Protein AF-A0A1I5XCN1-F1 (afdb_monomer_lite)

Radius of gyration: 20.5 Å; chains: 1; bounding box: 40×48×59 Å

Sequence (179 aa):
MLNAADFGVAQSRQRLFVAGVLKSEKTTPELPAPGFGGTRNRRAAGDPEKSQVTAGQALEGLTAGPEPADEVAGRYGRLLPGIPPGGNYLHYTAERGHPAPLFRWRSRYWSFLLKLDPDRPSPTIQAQPGPYTGPFHWENRHLRIPELKDCSASPTNSSSPEAAIPSSPRSATPFPPRT

Secondary structure (DSSP, 8-state):
-EEGGGGT-SB--EE-------TT---PPPPPPP-SBEEETTEEES-TTSBPPPHHHHHTT--PPP-TT-B--STTGGGGGGSPTT--GGGGSGGGT-SS--S-TT-S-TTBTPBPPTTSPBP---SS--TTBSPBPTTSBPPPHHHHHHHHS-TTTTT-S-----------PPPPP--

Foldseek 3Di:
DDFVQLAQFLEGDDDDDDDDDDPVDPDDDDDDARQAWDADPNDTGHDVVHHGQHLLNLCPPDDDDDDPQFQLDDDCLVVLLVAAAQGALCCQEVVVVHPHRPDYPPPDDRQFSGEHHRRGRHYDDDPDADSRGDHHYNVSTRQDPLSVDSSGDHPVPSPDPPPDPPPDDDDDDDDDDDD

Organism: NCBI:txid112413

InterPro domains:
  IPR001525 C-5 cytosine methyltransferase [PF00145] (1-28)
  IPR029063 S-adenosyl-L-methionine-dependent methyltransferase superfamily [G3DSA:3.40.50.150] (1-32)
  IPR029063 S-adenosyl-L-methionine-dependent methyltransferase superfamily [SSF53335] (1-141)

Structure (mmCIF, N/CA/C/O backbone):
data_AF-A0A1I5XCN1-F1
#
_entry.id   AF-A0A1I5XCN1-F1
#
loop_
_atom_site.group_PDB
_atom_site.id
_atom_site.type_symbol
_atom_site.label_atom_id
_atom_site.label_alt_id
_atom_site.label_comp_id
_atom_site.label_asym_id
_atom_site.label_entity_id
_atom_site.label_seq_id
_atom_site.pdbx_PDB_ins_code
_atom_site.Cartn_x
_atom_site.Cartn_y
_atom_site.Cartn_z
_atom_site.occupancy
_atom_site.B_iso_or_equiv
_atom_site.auth_seq_id
_atom_site.auth_comp_id
_atom_site.auth_asym_id
_atom_site.auth_atom_id
_atom_site.pdbx_PDB_model_num
ATOM 1 N N . MET A 1 1 ? -7.269 -3.837 19.325 1.00 81.88 1 MET A N 1
ATOM 2 C CA . MET A 1 1 ? -6.466 -3.551 18.113 1.00 81.88 1 MET A CA 1
ATOM 3 C C . MET A 1 1 ? -7.429 -3.497 16.946 1.00 81.88 1 MET A C 1
ATOM 5 O O . MET A 1 1 ? -8.154 -4.463 16.763 1.00 81.88 1 MET A O 1
ATOM 9 N N . LEU A 1 2 ? -7.486 -2.3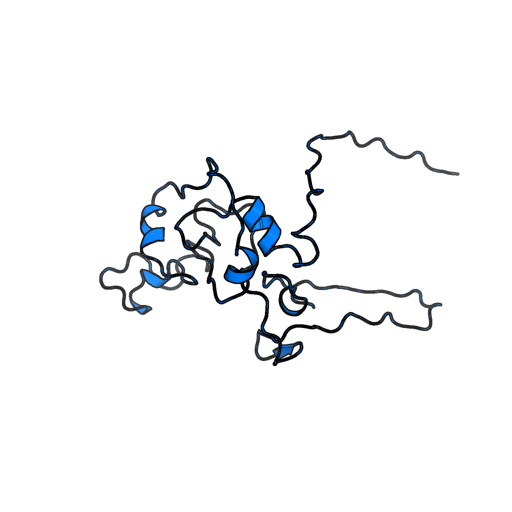73 16.238 1.00 87.69 2 LEU A N 1
ATOM 10 C CA . LEU A 1 2 ? -8.454 -2.102 15.171 1.00 87.69 2 LEU A CA 1
ATOM 11 C C . LEU A 1 2 ? -7.717 -1.892 13.850 1.00 87.69 2 LEU A C 1
ATOM 13 O O . LEU A 1 2 ? -6.605 -1.360 13.862 1.00 87.69 2 LEU A O 1
ATOM 17 N N . ASN A 1 3 ? -8.319 -2.310 12.738 1.00 89.62 3 ASN A N 1
ATOM 18 C CA . ASN A 1 3 ? -7.807 -2.095 11.387 1.00 89.62 3 ASN A CA 1
ATOM 19 C C . ASN A 1 3 ? -8.684 -1.074 10.661 1.00 89.62 3 ASN A C 1
ATOM 21 O O . ASN A 1 3 ? -9.888 -1.271 10.581 1.00 89.62 3 ASN A O 1
ATOM 25 N N . ALA A 1 4 ? -8.088 -0.018 10.109 1.00 91.44 4 ALA A N 1
ATOM 26 C CA . ALA A 1 4 ? -8.837 1.065 9.469 1.00 91.44 4 ALA A CA 1
ATOM 27 C C . ALA A 1 4 ? -9.711 0.591 8.286 1.00 91.44 4 ALA A C 1
ATOM 29 O O . ALA A 1 4 ? -10.825 1.083 8.122 1.00 91.44 4 ALA A O 1
ATOM 30 N N . ALA A 1 5 ? -9.259 -0.416 7.530 1.00 91.19 5 ALA A N 1
ATOM 31 C CA . ALA A 1 5 ? -10.029 -0.973 6.416 1.00 91.19 5 ALA A CA 1
ATOM 32 C C . ALA A 1 5 ? -11.352 -1.635 6.835 1.00 91.19 5 ALA A C 1
ATOM 34 O O . ALA A 1 5 ? -12.296 -1.649 6.052 1.00 91.19 5 ALA A O 1
ATOM 35 N N . ASP A 1 6 ? -11.468 -2.100 8.082 1.00 89.94 6 ASP A N 1
ATOM 36 C CA . ASP A 1 6 ? -12.711 -2.684 8.608 1.00 89.94 6 ASP A CA 1
ATOM 37 C C . ASP A 1 6 ? -13.763 -1.591 8.928 1.00 89.94 6 ASP A C 1
ATOM 39 O O . ASP A 1 6 ? -14.930 -1.885 9.191 1.00 89.94 6 ASP A O 1
ATOM 43 N N . PHE A 1 7 ? -13.355 -0.316 8.893 1.00 89.94 7 PHE A N 1
ATOM 44 C CA . PHE A 1 7 ? -14.177 0.876 9.136 1.00 89.94 7 PHE A CA 1
ATOM 45 C C . PHE A 1 7 ? -14.321 1.758 7.881 1.00 89.94 7 PHE A C 1
ATOM 47 O O . PHE A 1 7 ? -14.671 2.931 7.986 1.00 89.94 7 PHE A O 1
ATOM 54 N N . GLY A 1 8 ? -14.047 1.208 6.693 1.00 89.25 8 GLY A N 1
ATOM 55 C CA . GLY A 1 8 ? -14.304 1.881 5.415 1.00 89.25 8 GLY A CA 1
ATOM 56 C C . GLY A 1 8 ? -13.195 2.809 4.936 1.00 89.25 8 GLY A C 1
ATOM 57 O O . GLY A 1 8 ? -13.398 3.554 3.988 1.00 89.25 8 GLY A O 1
ATOM 58 N N . VAL A 1 9 ? -12.021 2.786 5.567 1.00 92.00 9 VAL A N 1
ATOM 59 C CA . VAL A 1 9 ? -10.843 3.510 5.070 1.00 92.00 9 VAL A CA 1
ATOM 60 C C . VAL A 1 9 ? -10.145 2.656 4.016 1.00 92.00 9 VAL A C 1
ATOM 62 O O . VAL A 1 9 ? -9.887 1.478 4.256 1.00 92.00 9 VAL A O 1
ATOM 65 N N . ALA A 1 10 ? -9.735 3.240 2.894 1.00 93.00 10 ALA A N 1
ATOM 66 C CA . ALA A 1 10 ? -9.018 2.530 1.830 1.00 93.00 10 ALA A CA 1
ATOM 67 C C . ALA A 1 10 ? -7.545 2.218 2.167 1.00 93.00 10 ALA A C 1
ATOM 69 O O . ALA A 1 10 ? -6.680 2.159 1.292 1.00 93.00 10 ALA A O 1
ATOM 70 N N . GLN A 1 11 ? -7.243 1.990 3.449 1.00 93.75 11 GLN A N 1
ATOM 71 C CA . GLN A 1 11 ? -5.923 1.648 3.956 1.00 93.75 11 GLN A CA 1
ATOM 72 C C . GLN A 1 11 ? -6.001 0.559 5.032 1.00 93.75 11 GLN A C 1
ATOM 74 O O . GLN A 1 11 ? -6.649 0.688 6.071 1.00 93.75 11 GLN A O 1
ATOM 79 N N . SER A 1 12 ? -5.225 -0.501 4.834 1.00 91.69 12 SER A N 1
ATOM 80 C CA . SER A 1 12 ? -4.971 -1.544 5.825 1.00 91.69 12 SER A CA 1
ATOM 81 C C . SER A 1 12 ? -3.946 -1.078 6.861 1.00 91.69 12 SER A C 1
ATOM 83 O O . SER A 1 12 ? -2.752 -1.369 6.747 1.00 91.69 12 SER A O 1
ATOM 85 N N . ARG A 1 13 ? -4.406 -0.374 7.900 1.00 91.12 13 ARG A N 1
ATOM 86 C CA . ARG A 1 13 ? -3.562 0.110 9.001 1.00 91.12 13 ARG A CA 1
ATOM 87 C C . ARG A 1 13 ? -4.120 -0.299 10.355 1.00 91.12 13 ARG A C 1
ATOM 89 O O . ARG A 1 13 ? -5.207 0.119 10.745 1.00 91.12 13 ARG A O 1
ATOM 96 N N . GLN A 1 14 ? -3.328 -1.066 11.101 1.00 89.88 14 GLN A N 1
ATOM 97 C CA . GLN A 1 14 ? -3.688 -1.511 12.442 1.00 89.88 14 GLN A CA 1
ATOM 98 C C . GLN A 1 14 ? -3.158 -0.567 13.517 1.00 89.88 14 GLN A C 1
ATOM 100 O O . GLN A 1 14 ? -2.004 -0.137 13.468 1.00 89.88 14 GLN A O 1
ATOM 105 N N . ARG A 1 15 ? -3.994 -0.276 14.513 1.00 90.31 15 ARG A N 1
ATOM 106 C CA . ARG A 1 15 ? -3.616 0.488 15.704 1.00 90.31 15 ARG A CA 1
ATOM 107 C C . ARG A 1 15 ? -4.172 -0.160 16.969 1.00 90.31 15 ARG A C 1
ATOM 109 O O . ARG A 1 15 ? -5.255 -0.753 16.970 1.00 90.31 15 ARG A O 1
ATOM 116 N N . LEU A 1 16 ? -3.412 -0.067 18.056 1.00 91.25 16 LEU A N 1
ATOM 117 C CA . LEU A 1 16 ? -3.891 -0.403 19.391 1.00 91.25 16 LEU A CA 1
ATOM 118 C C . LEU A 1 16 ? -4.541 0.841 19.994 1.00 91.25 16 LEU A C 1
ATOM 120 O O . LEU A 1 16 ? -3.918 1.895 20.054 1.00 91.25 16 LEU A O 1
ATOM 124 N N . PHE A 1 17 ? -5.781 0.686 20.437 1.00 88.50 17 PHE A N 1
ATOM 125 C CA . PHE A 1 17 ? -6.490 1.678 21.227 1.00 88.50 17 PHE A CA 1
ATOM 126 C C . PHE A 1 17 ? -6.627 1.123 22.638 1.00 88.50 17 PHE A C 1
ATOM 128 O O . PHE A 1 17 ? -6.948 -0.057 22.803 1.00 88.50 17 PHE A O 1
ATOM 135 N N . VAL A 1 18 ? -6.357 1.969 23.625 1.00 89.94 18 VAL A N 1
ATOM 136 C CA . VAL A 1 18 ? -6.549 1.672 25.043 1.00 89.94 18 VAL A CA 1
ATOM 137 C C . VAL A 1 18 ? -7.545 2.701 25.555 1.00 89.94 18 VAL A C 1
ATOM 139 O O . VAL A 1 18 ? -7.257 3.894 25.529 1.00 89.94 18 VAL A O 1
ATOM 142 N N . ALA A 1 19 ? -8.726 2.239 25.953 1.00 86.62 19 ALA A N 1
ATOM 143 C CA . ALA A 1 19 ? -9.759 3.073 26.548 1.00 86.62 19 ALA A CA 1
ATOM 144 C C . ALA A 1 19 ? -9.794 2.795 28.052 1.00 86.62 19 ALA A C 1
ATOM 146 O O . ALA A 1 19 ? -9.888 1.640 28.467 1.00 86.62 19 ALA A O 1
ATOM 147 N N . GLY A 1 20 ? -9.684 3.851 28.852 1.00 88.12 20 GLY A N 1
ATOM 148 C CA . GLY A 1 20 ? -9.852 3.796 30.298 1.00 88.12 20 GLY A CA 1
ATOM 149 C C . GLY A 1 20 ? -11.074 4.609 30.698 1.00 88.12 20 GLY A C 1
ATOM 150 O O . GLY A 1 20 ? -11.297 5.682 30.144 1.00 88.12 20 GLY A O 1
ATOM 151 N N . VAL A 1 21 ? -11.836 4.095 31.657 1.00 89.62 21 VAL A N 1
ATOM 152 C CA . VAL A 1 21 ? -12.921 4.823 32.325 1.00 89.62 21 VAL A CA 1
ATOM 153 C C . VAL A 1 21 ? -12.542 5.088 33.768 1.00 89.62 21 VAL A C 1
ATOM 155 O O . VAL A 1 21 ? -11.773 4.328 34.367 1.00 89.62 21 VAL A O 1
ATOM 158 N N . LEU A 1 22 ? -13.065 6.174 34.334 1.00 89.44 22 LEU A N 1
ATOM 159 C CA . LEU A 1 22 ? -12.878 6.435 35.756 1.00 89.44 22 LEU A CA 1
ATOM 160 C C . LEU A 1 22 ? -13.537 5.315 36.562 1.00 89.44 22 LEU A C 1
ATOM 162 O O . LEU A 1 22 ? -14.602 4.828 36.208 1.00 89.44 22 LEU A O 1
ATOM 166 N N . LYS A 1 23 ? -12.952 4.934 37.701 1.00 85.19 23 LYS A N 1
ATOM 167 C CA . LYS A 1 23 ? -13.516 3.871 38.555 1.00 85.19 23 LYS A CA 1
ATOM 168 C C . LYS A 1 23 ? -14.947 4.178 39.031 1.00 85.19 23 LYS A C 1
ATOM 170 O O . LYS A 1 23 ? -15.703 3.265 39.347 1.00 85.19 23 LYS A O 1
ATOM 175 N N . SER A 1 24 ? -15.296 5.462 39.120 1.00 90.00 24 SER A N 1
ATOM 176 C CA . SER A 1 24 ? -16.639 5.940 39.456 1.00 90.00 24 SER A CA 1
ATOM 177 C C . SER A 1 24 ? -17.648 5.766 38.318 1.00 90.00 24 SER A C 1
ATOM 179 O O . SER A 1 24 ? -18.847 5.698 38.583 1.00 90.00 24 SER A O 1
ATOM 181 N N . GLU A 1 25 ? -17.188 5.687 37.068 1.00 81.94 25 GLU A N 1
ATOM 182 C CA . GLU A 1 25 ? -18.032 5.366 35.922 1.00 81.94 25 GLU A CA 1
ATOM 183 C C . GLU A 1 25 ? -18.276 3.856 35.894 1.00 81.94 25 GLU A C 1
ATOM 185 O O . GLU A 1 25 ? -17.360 3.045 35.769 1.00 81.94 25 GLU A O 1
ATOM 190 N N . LYS A 1 26 ? -19.543 3.462 36.038 1.00 77.12 26 LYS A N 1
ATOM 191 C CA . LYS A 1 26 ? -19.949 2.047 36.069 1.00 77.12 26 LYS A CA 1
ATOM 192 C C . LYS A 1 26 ? -20.103 1.427 34.679 1.00 77.12 26 LYS A C 1
ATOM 194 O O . LYS A 1 26 ? -20.417 0.246 34.577 1.00 77.12 26 LYS A O 1
ATOM 199 N N . THR A 1 27 ? -19.923 2.211 33.622 1.00 81.19 27 THR A N 1
ATOM 200 C CA . THR A 1 27 ? -20.155 1.793 32.239 1.00 81.19 27 THR A CA 1
ATOM 201 C C . THR A 1 27 ? -18.863 1.855 31.447 1.00 81.19 27 THR A C 1
ATOM 203 O O . THR A 1 27 ? -18.212 2.892 31.377 1.00 81.19 27 THR A O 1
ATOM 206 N N . THR A 1 28 ? -18.501 0.735 30.829 1.00 81.00 28 THR A N 1
ATOM 207 C CA . THR A 1 28 ? -17.446 0.698 29.814 1.00 81.00 28 THR A CA 1
ATOM 208 C C . THR A 1 28 ? -17.986 1.307 28.516 1.00 81.00 28 THR A C 1
ATOM 210 O O . THR A 1 28 ? -19.115 0.981 28.149 1.00 81.00 28 THR A O 1
ATOM 213 N N . PRO A 1 29 ? -17.233 2.172 27.812 1.00 82.75 29 PRO A N 1
ATOM 214 C CA . PRO A 1 29 ? -17.657 2.703 26.528 1.00 82.75 29 PRO A CA 1
ATOM 215 C C . PRO A 1 29 ? -17.784 1.571 25.514 1.00 82.75 29 PRO A C 1
ATOM 217 O O . PRO A 1 29 ? -16.912 0.702 25.416 1.00 82.75 29 PRO A O 1
ATOM 220 N N . GLU A 1 30 ? -18.857 1.613 24.733 1.00 85.25 30 GLU A N 1
ATOM 221 C CA . GLU A 1 30 ? -18.998 0.740 23.579 1.00 85.25 30 GLU A CA 1
ATOM 222 C C . GLU A 1 30 ? -17.980 1.148 22.514 1.00 85.25 30 GLU A C 1
ATOM 224 O O . GLU A 1 30 ? -17.875 2.312 22.119 1.00 85.25 30 GLU A O 1
ATOM 229 N N . LEU A 1 31 ? -17.190 0.175 22.068 1.00 85.44 31 LEU A N 1
ATOM 230 C CA . LEU A 1 31 ? -16.273 0.372 20.957 1.00 85.44 31 LEU A CA 1
ATOM 231 C C . LEU A 1 31 ? -17.034 0.179 19.643 1.00 85.44 31 LEU A C 1
ATOM 233 O O . LEU A 1 31 ? -17.883 -0.711 19.560 1.00 85.44 31 LEU A O 1
ATOM 237 N N . PRO A 1 32 ? -16.712 0.959 18.598 1.00 86.44 32 PRO A N 1
ATOM 238 C CA . PRO A 1 32 ? -17.381 0.820 17.317 1.00 86.44 32 PRO A CA 1
ATOM 239 C C . PRO A 1 32 ? -17.124 -0.575 16.736 1.00 86.44 32 PRO A C 1
ATOM 241 O O . PRO A 1 32 ? -15.984 -1.054 16.703 1.00 86.44 32 PRO A O 1
ATOM 244 N N . ALA A 1 33 ? -18.190 -1.217 16.263 1.00 86.44 33 ALA A N 1
ATOM 245 C CA . ALA A 1 33 ? -18.091 -2.478 15.547 1.00 86.44 33 ALA A CA 1
ATOM 246 C C . ALA A 1 33 ? -17.590 -2.235 14.109 1.00 86.44 33 ALA A C 1
ATOM 248 O O . ALA A 1 33 ? -17.945 -1.222 13.500 1.00 86.44 33 ALA A O 1
ATOM 249 N N . PRO A 1 34 ? -16.765 -3.136 13.551 1.00 87.56 34 PRO A N 1
ATOM 250 C CA . PRO A 1 34 ? -16.351 -3.051 12.155 1.00 87.56 34 PRO A CA 1
ATOM 251 C C . PRO A 1 34 ? -17.566 -3.174 11.224 1.00 87.56 34 PRO A C 1
ATOM 253 O O . PRO A 1 34 ? -18.413 -4.044 11.417 1.00 87.56 34 PRO A O 1
ATOM 256 N N . GLY A 1 35 ? -17.638 -2.307 10.214 1.00 85.56 35 GLY A N 1
ATOM 257 C CA . GLY A 1 35 ? -18.739 -2.265 9.244 1.00 85.56 35 GLY A CA 1
ATOM 258 C C . GLY A 1 35 ? -18.428 -2.947 7.910 1.00 85.56 35 GLY A C 1
ATOM 259 O O . GLY A 1 35 ? -19.350 -3.219 7.150 1.00 85.56 35 GLY A O 1
ATOM 260 N N . PHE A 1 36 ? -17.150 -3.224 7.633 1.00 86.00 36 PHE A N 1
ATOM 261 C CA . PHE A 1 36 ? -16.674 -3.787 6.368 1.00 86.00 36 PHE A CA 1
ATOM 262 C C . PHE A 1 36 ? -15.957 -5.118 6.599 1.00 86.00 36 PHE A C 1
ATOM 264 O O . PHE A 1 36 ? -15.088 -5.226 7.467 1.00 86.00 36 PHE A O 1
ATOM 271 N N . GLY A 1 37 ? -16.331 -6.115 5.807 1.00 83.25 37 GLY A N 1
ATOM 272 C CA . GLY A 1 37 ? -15.833 -7.479 5.805 1.00 83.25 37 GLY A CA 1
ATOM 273 C C . GLY A 1 37 ? -14.387 -7.569 5.357 1.00 83.25 37 GLY A C 1
ATOM 274 O O . GLY A 1 37 ? -14.050 -7.261 4.215 1.00 83.25 37 GLY A O 1
ATOM 275 N N . GLY A 1 38 ? -13.526 -8.048 6.248 1.00 78.81 38 GLY A N 1
ATOM 276 C CA . GLY A 1 38 ? -12.117 -8.284 5.967 1.00 78.81 38 GLY A CA 1
ATOM 277 C C . GLY A 1 38 ? -11.596 -9.526 6.672 1.00 78.81 38 GLY A C 1
ATOM 278 O O . GLY A 1 38 ? -11.900 -9.779 7.837 1.00 78.81 38 GLY A O 1
ATOM 279 N N . THR A 1 39 ? -10.758 -10.300 5.981 1.00 73.94 39 THR A N 1
ATOM 280 C CA . THR A 1 39 ? -10.015 -11.407 6.594 1.00 73.94 39 THR A CA 1
ATOM 281 C C . THR A 1 39 ? -8.549 -11.037 6.735 1.00 73.94 39 THR A C 1
ATOM 283 O O . THR A 1 39 ? -7.848 -10.844 5.740 1.00 73.94 39 THR A O 1
ATOM 286 N N . ARG A 1 40 ? -8.042 -10.980 7.969 1.00 68.75 40 ARG A N 1
ATOM 287 C CA . ARG A 1 40 ? -6.622 -10.714 8.231 1.00 68.75 40 ARG A CA 1
ATOM 288 C C . ARG A 1 40 ? -6.102 -11.592 9.360 1.00 68.75 40 ARG A C 1
ATOM 290 O O . ARG A 1 40 ? -6.735 -11.719 10.400 1.00 68.75 40 ARG A O 1
ATOM 297 N N . ASN A 1 41 ? -4.936 -12.215 9.165 1.00 68.31 41 ASN A N 1
ATOM 298 C CA . ASN A 1 41 ? -4.338 -13.161 10.122 1.00 68.31 41 ASN A CA 1
ATOM 299 C C . ASN A 1 41 ? -5.319 -14.258 10.589 1.00 68.31 41 ASN A C 1
ATOM 301 O O . ASN A 1 41 ? -5.373 -14.577 11.775 1.00 68.31 41 ASN A O 1
ATOM 305 N N . ARG A 1 42 ? -6.107 -14.812 9.653 1.00 70.31 42 ARG A N 1
ATOM 306 C CA . ARG A 1 42 ? -7.179 -15.800 9.904 1.00 70.31 42 ARG A CA 1
ATOM 307 C C . ARG A 1 42 ? -8.317 -15.313 10.815 1.00 70.31 42 ARG A C 1
ATOM 309 O O . ARG A 1 42 ? -9.104 -16.126 11.281 1.00 70.31 42 ARG A O 1
ATOM 316 N N . ARG A 1 43 ? -8.425 -14.006 11.064 1.00 71.75 43 ARG A N 1
ATOM 317 C CA . ARG A 1 43 ? -9.566 -13.398 11.755 1.00 71.75 43 ARG A CA 1
ATOM 318 C C . ARG A 1 43 ? -10.440 -12.691 10.732 1.00 71.75 43 ARG A C 1
ATOM 320 O O . ARG A 1 43 ? -9.924 -11.884 9.959 1.00 71.75 43 ARG A O 1
ATOM 327 N N . ALA A 1 44 ? -11.724 -13.020 10.729 1.00 77.19 44 ALA A N 1
ATOM 328 C CA . ALA A 1 44 ? -12.737 -12.248 10.028 1.00 77.19 44 ALA A CA 1
ATOM 329 C C . ALA A 1 44 ? -13.199 -11.099 10.935 1.00 77.19 44 ALA A C 1
ATOM 331 O O . ALA A 1 44 ? -13.331 -11.283 12.147 1.00 77.19 44 ALA A O 1
ATOM 332 N N . ALA A 1 45 ? -13.405 -9.926 10.355 1.00 76.38 45 ALA A N 1
ATOM 333 C CA . ALA A 1 45 ? -13.991 -8.765 11.007 1.00 76.38 45 ALA A CA 1
ATOM 334 C C . ALA A 1 45 ? -15.014 -8.128 10.062 1.00 76.38 45 ALA A C 1
ATOM 336 O O . ALA A 1 45 ? -14.828 -8.178 8.848 1.00 76.38 45 ALA A O 1
ATOM 337 N N . GLY A 1 46 ? -16.057 -7.528 10.636 1.00 81.62 46 GLY A N 1
ATOM 338 C CA . GLY A 1 46 ? -17.094 -6.805 9.904 1.00 81.62 46 GLY A CA 1
ATOM 339 C C . GLY A 1 46 ? -18.084 -7.695 9.162 1.00 81.62 46 GLY A C 1
ATOM 340 O O . GLY A 1 46 ? -18.173 -8.898 9.405 1.00 81.62 46 GLY A O 1
ATOM 341 N N . ASP A 1 47 ? -18.851 -7.061 8.283 1.00 81.81 47 ASP A N 1
ATOM 342 C CA . ASP A 1 47 ? -19.904 -7.681 7.485 1.00 81.81 47 ASP A CA 1
ATOM 343 C C . ASP A 1 47 ? -19.315 -8.307 6.204 1.00 81.81 47 ASP A C 1
ATOM 345 O O . ASP A 1 47 ? -18.814 -7.563 5.357 1.00 81.81 47 ASP A O 1
ATOM 349 N N . PRO A 1 48 ? -19.351 -9.643 6.027 1.00 80.38 48 PRO A N 1
ATOM 350 C CA . PRO A 1 48 ? -18.776 -10.310 4.858 1.00 80.38 48 PRO A CA 1
ATOM 351 C C . PRO A 1 48 ? -19.427 -9.898 3.531 1.00 80.38 48 PRO A C 1
ATOM 353 O O . PRO A 1 48 ? -18.796 -10.060 2.488 1.00 80.38 48 PRO A O 1
ATOM 356 N N . GLU A 1 49 ? -20.645 -9.351 3.551 1.00 83.56 49 GLU A N 1
ATOM 357 C CA . GLU A 1 49 ? -21.313 -8.850 2.346 1.00 83.56 49 GLU A CA 1
ATOM 358 C C . GLU A 1 49 ? -20.780 -7.473 1.915 1.00 83.56 49 GLU A C 1
ATOM 360 O O . GLU A 1 49 ? -20.905 -7.088 0.751 1.00 83.56 49 GLU A O 1
ATOM 365 N N . LYS A 1 50 ? -20.118 -6.736 2.818 1.00 85.56 50 LYS A N 1
ATOM 366 C CA . LYS A 1 50 ? -19.545 -5.409 2.550 1.00 85.56 50 LYS A CA 1
ATOM 367 C C . LYS A 1 50 ? -18.034 -5.477 2.421 1.00 85.56 50 LYS A C 1
ATOM 369 O O . LYS A 1 50 ? -17.312 -5.352 3.405 1.00 85.56 50 LYS A O 1
ATOM 374 N N . SER A 1 51 ? -17.540 -5.621 1.198 1.00 87.50 51 SER A N 1
ATOM 375 C CA . SER A 1 51 ? -16.096 -5.637 0.931 1.00 87.50 51 SER A CA 1
ATOM 376 C C . SER A 1 51 ? -15.409 -4.334 1.355 1.00 87.50 51 SER A C 1
ATOM 378 O O . SER A 1 51 ? -15.980 -3.253 1.223 1.00 87.50 51 SER A O 1
ATOM 380 N N . GLN A 1 52 ? -14.173 -4.436 1.855 1.00 90.19 52 GLN A N 1
ATOM 381 C CA . GLN A 1 52 ? -13.353 -3.271 2.210 1.00 90.19 52 GLN A CA 1
ATOM 382 C C . GLN A 1 52 ? -13.166 -2.336 1.012 1.00 90.19 52 GLN A C 1
ATOM 384 O O . GLN A 1 52 ? -13.002 -2.795 -0.117 1.00 90.19 52 GLN A O 1
ATOM 389 N N . VAL A 1 53 ? -13.113 -1.032 1.290 1.00 91.12 53 VAL A N 1
ATOM 390 C CA . VAL A 1 53 ? -12.856 -0.015 0.266 1.00 91.12 53 VAL A CA 1
ATOM 391 C C . VAL A 1 53 ? -11.466 -0.228 -0.330 1.00 91.12 53 VAL A C 1
ATOM 393 O O . VAL A 1 53 ? -10.469 -0.314 0.397 1.00 91.12 53 VAL A O 1
ATOM 396 N N . THR A 1 54 ? -11.396 -0.335 -1.653 1.00 93.44 54 THR A N 1
ATOM 397 C CA . THR A 1 54 ? -10.137 -0.578 -2.360 1.00 93.44 54 THR A CA 1
ATOM 398 C C . THR A 1 54 ? -9.404 0.723 -2.673 1.00 93.44 54 THR A C 1
ATOM 400 O O . THR A 1 54 ? -9.988 1.808 -2.676 1.00 93.44 54 THR A O 1
ATOM 403 N N . ALA A 1 55 ? -8.104 0.630 -2.959 1.00 93.19 55 ALA A N 1
ATOM 404 C CA . ALA A 1 55 ? -7.347 1.778 -3.440 1.00 93.19 55 ALA A CA 1
ATOM 405 C C . ALA A 1 55 ? -7.891 2.291 -4.784 1.00 93.19 55 ALA A C 1
ATOM 407 O O . ALA A 1 55 ? -7.901 3.494 -5.003 1.00 93.19 55 ALA A O 1
ATOM 408 N N . GLY A 1 56 ? -8.389 1.404 -5.655 1.00 91.88 56 GLY A N 1
ATOM 409 C CA . GLY A 1 56 ? -9.061 1.790 -6.898 1.00 91.88 56 GLY A CA 1
ATOM 410 C C . GLY A 1 56 ? -10.278 2.676 -6.644 1.00 91.88 56 GLY A C 1
ATOM 411 O O . GLY A 1 56 ? -10.365 3.756 -7.215 1.00 91.88 56 GLY A O 1
ATOM 412 N N . GLN A 1 57 ? -11.157 2.265 -5.726 1.00 92.25 57 GLN A N 1
ATOM 413 C CA . GLN A 1 57 ? -12.352 3.032 -5.355 1.00 92.25 57 GLN A CA 1
ATOM 414 C C . GLN A 1 57 ? -12.012 4.381 -4.716 1.00 92.25 57 GLN A C 1
ATOM 416 O O . GLN A 1 57 ? -12.667 5.377 -4.993 1.00 92.25 57 GLN A O 1
ATOM 421 N N . ALA A 1 58 ? -10.985 4.435 -3.865 1.00 90.25 58 ALA A N 1
ATOM 422 C CA . ALA A 1 58 ? -10.584 5.686 -3.222 1.00 90.25 58 ALA A CA 1
ATOM 423 C C . ALA A 1 58 ? -9.968 6.701 -4.188 1.00 90.25 58 ALA A C 1
ATOM 425 O O . ALA A 1 58 ? -10.009 7.893 -3.916 1.00 90.25 58 ALA A O 1
ATOM 426 N N . LEU A 1 59 ? -9.373 6.231 -5.284 1.00 90.19 59 LEU A N 1
ATOM 427 C CA . LEU A 1 59 ? -8.735 7.082 -6.287 1.00 90.19 59 LEU A CA 1
ATOM 428 C C . LEU A 1 59 ? -9.638 7.340 -7.504 1.00 90.19 59 LEU A C 1
ATOM 430 O O . LEU A 1 59 ? -9.260 8.085 -8.408 1.00 90.19 59 LEU A O 1
ATOM 434 N N . GLU A 1 60 ? -10.832 6.747 -7.539 1.00 89.38 60 GLU A N 1
ATOM 435 C CA . GLU A 1 60 ? -11.786 6.908 -8.631 1.00 89.38 60 GLU A CA 1
ATOM 436 C C . GLU A 1 60 ? -12.266 8.365 -8.736 1.00 89.38 60 GLU A C 1
ATOM 438 O O . GLU A 1 60 ? -12.710 8.973 -7.764 1.00 89.38 60 GLU A O 1
ATOM 443 N N . GLY A 1 61 ? -12.159 8.951 -9.932 1.00 81.19 61 GLY A N 1
ATOM 444 C CA . GLY A 1 61 ? -12.562 10.339 -10.192 1.00 81.19 61 GLY A CA 1
ATOM 445 C C . GLY A 1 61 ? -11.597 11.409 -9.666 1.00 81.19 61 GLY A C 1
ATOM 446 O O . GLY A 1 61 ? -11.801 12.596 -9.934 1.00 81.19 61 GLY A O 1
ATOM 447 N N . LEU A 1 62 ? -10.520 11.025 -8.974 1.00 84.75 62 LEU A N 1
ATOM 448 C CA . LEU A 1 62 ? -9.542 11.970 -8.452 1.00 84.75 62 LEU A CA 1
ATOM 449 C C . LEU A 1 62 ? -8.630 12.480 -9.573 1.00 84.75 62 LEU A C 1
ATOM 451 O O . LEU A 1 62 ? -7.846 11.739 -10.162 1.00 84.75 62 LEU A O 1
ATOM 455 N N . THR A 1 63 ? -8.696 13.782 -9.846 1.00 77.44 63 THR A N 1
ATOM 456 C CA . THR A 1 63 ? -7.784 14.440 -10.788 1.00 77.44 63 THR A CA 1
ATOM 457 C C . THR A 1 63 ? -6.745 15.232 -10.010 1.00 77.44 63 THR A C 1
ATOM 459 O O . THR A 1 63 ? -7.021 16.318 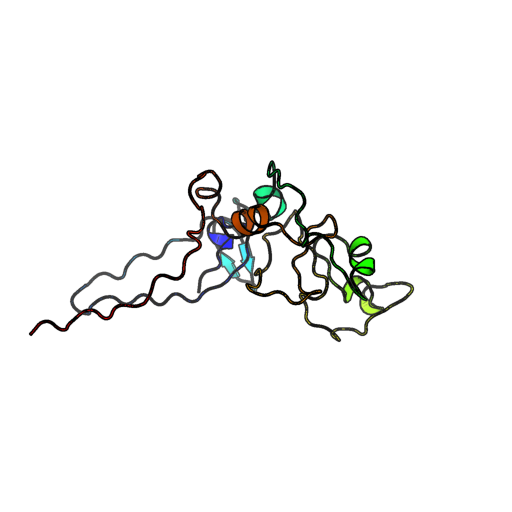-9.505 1.00 77.44 63 THR A O 1
ATOM 462 N N . ALA A 1 64 ? -5.533 14.693 -9.911 1.00 78.44 64 ALA A N 1
ATOM 463 C CA . ALA A 1 64 ? -4.382 15.418 -9.386 1.00 78.44 64 ALA A CA 1
ATOM 464 C C . ALA A 1 64 ? -3.500 15.898 -10.549 1.00 78.44 64 ALA A C 1
ATOM 466 O O . ALA A 1 64 ? -3.292 15.163 -11.514 1.00 78.44 64 ALA A O 1
ATOM 467 N N . GLY A 1 65 ? -2.982 17.126 -10.478 1.00 80.12 65 GLY A N 1
ATOM 468 C CA . GLY A 1 65 ? -1.971 17.601 -11.428 1.00 80.12 65 GLY A CA 1
ATOM 469 C C . GLY A 1 65 ? -0.630 16.877 -11.232 1.00 80.12 65 GLY A C 1
ATOM 470 O O . GLY A 1 65 ? -0.411 16.300 -10.167 1.00 80.12 65 GLY A O 1
ATOM 471 N N . PRO A 1 66 ? 0.265 16.883 -12.234 1.00 83.56 66 PRO A N 1
ATOM 472 C CA . PRO A 1 66 ? 1.601 16.320 -12.080 1.00 83.56 66 PRO A CA 1
ATOM 473 C C . PRO A 1 66 ? 2.391 17.062 -10.997 1.00 83.56 66 PRO A C 1
ATOM 475 O O . PRO A 1 66 ? 2.413 18.294 -10.969 1.00 83.56 66 PRO A O 1
ATOM 478 N N . GLU A 1 67 ? 3.056 16.310 -10.122 1.00 82.75 67 GLU A N 1
ATOM 479 C CA . GLU A 1 67 ? 3.933 16.850 -9.081 1.00 82.75 67 GLU A CA 1
ATOM 480 C C . GLU A 1 67 ? 5.409 16.564 -9.425 1.00 82.75 67 GLU A C 1
ATOM 482 O O . GLU A 1 67 ? 5.712 15.525 -10.014 1.00 82.75 67 GLU A O 1
ATOM 487 N N . PRO A 1 68 ? 6.371 17.421 -9.022 1.00 76.56 68 PRO A N 1
ATOM 488 C CA . PRO A 1 68 ? 7.799 17.172 -9.263 1.00 76.56 68 PRO A CA 1
ATOM 489 C C . PRO A 1 68 ? 8.309 15.841 -8.689 1.00 76.56 68 PRO A C 1
ATOM 491 O O . PRO A 1 68 ? 9.313 15.310 -9.153 1.00 76.56 68 PRO A O 1
ATOM 494 N N . ALA A 1 69 ? 7.626 15.312 -7.669 1.00 76.00 69 ALA A N 1
ATOM 495 C CA . ALA A 1 69 ? 7.950 14.049 -7.018 1.00 76.00 69 ALA A CA 1
ATOM 496 C C . ALA A 1 69 ? 7.322 12.818 -7.700 1.00 76.00 69 ALA A C 1
ATOM 498 O O . ALA A 1 69 ? 7.531 11.708 -7.218 1.00 76.00 69 ALA A O 1
ATOM 499 N N . ASP A 1 70 ? 6.570 12.973 -8.798 1.00 83.06 70 ASP A N 1
ATOM 500 C CA . ASP A 1 70 ? 5.913 11.849 -9.478 1.00 83.06 70 ASP A CA 1
ATOM 501 C C . ASP A 1 70 ? 6.930 10.799 -9.946 1.00 83.06 70 ASP A C 1
ATOM 503 O O . ASP A 1 70 ? 6.721 9.597 -9.767 1.00 83.06 70 ASP A O 1
ATOM 507 N N . GLU A 1 71 ? 8.059 11.233 -10.509 1.00 85.56 71 GLU A N 1
ATOM 508 C CA . GLU A 1 71 ? 9.044 10.315 -11.069 1.00 85.56 71 GLU A CA 1
ATOM 509 C C . GLU A 1 71 ? 9.808 9.552 -9.978 1.00 85.56 71 GLU A C 1
ATOM 511 O O . GLU A 1 71 ? 10.403 10.117 -9.055 1.00 85.56 71 GLU A O 1
ATOM 516 N N . VAL A 1 72 ? 9.851 8.228 -10.120 1.00 87.75 72 VAL A N 1
ATOM 517 C CA . VAL A 1 72 ? 10.701 7.368 -9.295 1.00 87.75 72 VAL A CA 1
ATOM 518 C C . VAL A 1 72 ? 12.093 7.340 -9.913 1.00 87.75 72 VAL A C 1
ATOM 520 O O . VAL A 1 72 ? 12.405 6.489 -10.742 1.00 87.75 72 VAL A O 1
ATOM 523 N N . ALA A 1 73 ? 12.936 8.294 -9.531 1.00 83.75 73 ALA A N 1
ATOM 524 C CA . ALA A 1 73 ? 14.291 8.407 -10.059 1.00 83.75 73 ALA A CA 1
ATOM 525 C C . ALA A 1 73 ? 15.252 7.324 -9.514 1.00 83.75 73 ALA A C 1
ATOM 527 O O . ALA A 1 73 ? 14.982 6.607 -8.547 1.00 83.75 73 ALA A O 1
ATOM 528 N N . GLY A 1 74 ? 16.436 7.228 -10.124 1.00 87.62 74 GLY A N 1
ATOM 529 C CA . GLY A 1 74 ? 17.549 6.416 -9.627 1.00 87.62 74 GLY A CA 1
ATOM 530 C C . GLY A 1 74 ? 17.636 5.000 -10.206 1.00 87.62 74 GLY A C 1
ATOM 531 O O . GLY A 1 74 ? 17.015 4.650 -11.207 1.00 87.62 74 GLY A O 1
ATOM 532 N N . ARG A 1 75 ? 18.468 4.156 -9.582 1.00 90.94 75 ARG A N 1
ATOM 533 C CA . ARG A 1 75 ? 18.918 2.865 -10.144 1.00 90.94 75 ARG A CA 1
ATOM 534 C C . ARG A 1 75 ? 17.778 1.888 -10.439 1.00 90.94 75 ARG A C 1
ATOM 536 O O . ARG A 1 75 ? 17.885 1.096 -11.375 1.00 90.94 75 ARG A O 1
ATOM 543 N N . TYR A 1 76 ? 16.736 1.901 -9.611 1.00 93.19 76 TYR A N 1
ATOM 544 C CA . TYR A 1 76 ? 15.663 0.906 -9.653 1.00 93.19 76 TYR A CA 1
ATOM 545 C C . TYR A 1 76 ? 14.332 1.453 -10.174 1.00 93.19 76 TYR A C 1
ATOM 547 O O . TYR A 1 76 ? 13.429 0.660 -10.416 1.00 93.19 76 TYR A O 1
ATOM 555 N N . GLY A 1 77 ? 14.218 2.765 -10.406 1.00 92.00 77 GLY A N 1
ATOM 556 C CA . GLY A 1 77 ? 12.992 3.401 -10.896 1.00 92.00 77 GLY A CA 1
ATOM 557 C C . GLY A 1 77 ? 12.471 2.800 -12.198 1.00 92.00 77 GLY A C 1
ATOM 558 O O . GLY A 1 77 ? 11.311 2.417 -12.303 1.00 92.00 77 GLY A O 1
ATOM 559 N N . ARG A 1 78 ? 13.384 2.559 -13.147 1.00 93.50 78 ARG A N 1
ATOM 560 C CA . ARG A 1 78 ? 13.099 1.910 -14.440 1.00 93.50 78 ARG A CA 1
ATOM 561 C C . ARG A 1 78 ? 12.511 0.497 -14.348 1.00 93.50 78 ARG A C 1
ATOM 563 O O . ARG A 1 78 ? 12.037 -0.023 -15.349 1.00 93.50 78 ARG A O 1
ATOM 570 N N . LEU A 1 79 ? 12.607 -0.154 -13.188 1.00 94.94 79 LEU A N 1
ATOM 571 C CA . LEU A 1 79 ? 12.040 -1.485 -12.967 1.00 94.94 79 LEU A CA 1
ATOM 572 C C . LEU A 1 79 ? 10.563 -1.414 -12.570 1.00 94.94 79 LEU A C 1
ATOM 574 O O . LEU A 1 79 ? 9.853 -2.405 -12.673 1.00 94.94 79 LEU A O 1
ATOM 578 N N . LEU A 1 80 ? 10.081 -0.257 -12.115 1.00 94.31 80 LEU A N 1
ATOM 579 C CA . LEU A 1 80 ? 8.709 -0.113 -11.653 1.00 94.31 80 LEU A CA 1
ATOM 580 C C . LEU A 1 80 ? 7.676 -0.452 -12.750 1.00 94.31 80 LEU A C 1
ATOM 582 O O . LEU A 1 80 ? 6.774 -1.229 -12.441 1.00 94.31 80 LEU A O 1
ATOM 586 N N . PRO A 1 81 ? 7.824 -0.023 -14.024 1.00 95.00 81 PRO A N 1
ATOM 587 C CA . PRO A 1 81 ? 6.921 -0.409 -15.117 1.00 95.00 81 PRO A CA 1
ATOM 588 C C . PRO A 1 81 ? 6.707 -1.910 -15.304 1.00 95.00 81 PRO A C 1
ATOM 590 O O . PRO A 1 81 ? 5.603 -2.312 -15.654 1.00 95.00 81 PRO A O 1
ATOM 593 N N . GLY A 1 82 ? 7.715 -2.745 -15.037 1.00 94.62 82 GLY A N 1
ATOM 594 C CA . GLY A 1 82 ? 7.586 -4.194 -15.212 1.00 94.62 82 GLY A CA 1
ATOM 595 C C . GLY A 1 82 ? 6.867 -4.907 -14.066 1.00 94.62 82 GLY A C 1
ATOM 596 O O . GLY A 1 82 ? 6.461 -6.052 -14.222 1.00 94.62 82 GLY A O 1
ATOM 597 N N . ILE A 1 83 ? 6.683 -4.259 -12.913 1.00 95.94 83 ILE A N 1
ATOM 598 C CA . ILE A 1 83 ? 6.015 -4.873 -11.760 1.00 95.94 83 ILE A CA 1
ATOM 599 C C . ILE A 1 83 ? 4.493 -4.774 -11.957 1.00 95.94 83 ILE A C 1
ATOM 601 O O . ILE A 1 83 ? 3.998 -3.679 -12.210 1.00 95.94 83 ILE A O 1
ATOM 605 N N . PRO A 1 84 ? 3.706 -5.851 -11.819 1.00 96.00 84 PRO A N 1
ATOM 606 C CA . PRO A 1 84 ? 2.246 -5.756 -11.886 1.00 96.00 84 PRO A CA 1
ATOM 607 C C . PRO A 1 84 ? 1.659 -5.014 -10.663 1.00 96.00 84 PRO A C 1
ATOM 609 O O . PRO A 1 84 ? 2.308 -4.971 -9.612 1.00 96.00 84 PRO A O 1
ATOM 612 N N . PRO A 1 85 ? 0.438 -4.449 -10.752 1.00 96.50 85 PRO A N 1
ATOM 613 C CA . PRO A 1 85 ? -0.274 -3.902 -9.593 1.00 96.50 85 PRO A CA 1
ATOM 614 C C . PRO A 1 85 ? -0.345 -4.905 -8.430 1.00 96.50 85 PRO A C 1
ATOM 616 O O . PRO A 1 85 ? -0.421 -6.115 -8.641 1.00 96.50 85 PRO A O 1
ATOM 619 N N . GLY A 1 86 ? -0.215 -4.413 -7.197 1.00 95.12 86 GLY A N 1
ATOM 620 C CA . GLY A 1 86 ? -0.093 -5.243 -5.988 1.00 95.12 86 GLY A CA 1
ATOM 621 C C . GLY A 1 86 ? 1.220 -6.029 -5.849 1.00 95.12 86 GLY A C 1
ATOM 622 O O . GLY A 1 86 ? 1.454 -6.687 -4.831 1.00 95.12 86 GLY A O 1
ATOM 623 N N . GLY A 1 87 ? 2.092 -5.969 -6.857 1.00 95.88 87 GLY A N 1
ATOM 624 C CA . GLY A 1 87 ? 3.411 -6.583 -6.862 1.00 95.88 87 GLY A CA 1
ATOM 625 C C . GLY A 1 87 ? 4.486 -5.713 -6.214 1.00 95.88 87 GLY A C 1
ATOM 626 O O . GLY A 1 87 ? 4.298 -4.535 -5.918 1.00 95.88 87 GLY A O 1
ATOM 627 N N . ASN A 1 88 ? 5.657 -6.310 -6.012 1.00 96.75 88 ASN A N 1
ATOM 628 C CA . ASN A 1 88 ? 6.863 -5.627 -5.550 1.00 96.75 88 ASN A CA 1
ATOM 629 C C . ASN A 1 88 ? 8.100 -6.193 -6.265 1.00 96.75 88 ASN A C 1
ATOM 631 O O . ASN A 1 88 ? 7.979 -6.982 -7.206 1.00 96.75 88 ASN A O 1
ATOM 635 N N . TYR A 1 89 ? 9.299 -5.849 -5.786 1.00 96.44 89 TYR A N 1
ATOM 636 C CA . TYR A 1 89 ? 10.565 -6.323 -6.360 1.00 96.44 89 TYR A CA 1
ATOM 637 C C . TYR A 1 89 ? 10.692 -7.847 -6.511 1.00 96.44 89 TYR A C 1
ATOM 639 O O . TYR A 1 89 ? 11.513 -8.298 -7.309 1.00 96.44 89 TYR A O 1
ATOM 647 N N . LEU A 1 90 ? 9.905 -8.641 -5.766 1.00 96.62 90 LEU A N 1
ATOM 648 C CA . LEU A 1 90 ? 9.903 -10.098 -5.897 1.00 96.62 90 LEU A CA 1
ATOM 649 C C . LEU A 1 90 ? 9.515 -10.541 -7.309 1.00 96.62 90 LEU A C 1
ATOM 651 O O . LEU A 1 90 ? 9.903 -11.629 -7.712 1.00 96.62 90 LEU A O 1
ATOM 655 N N . HIS A 1 91 ? 8.811 -9.702 -8.078 1.00 96.31 91 HIS A N 1
ATOM 656 C CA . HIS A 1 91 ? 8.550 -9.949 -9.497 1.00 96.31 91 HIS A CA 1
ATOM 657 C C . HIS A 1 91 ? 9.832 -10.269 -10.284 1.00 96.31 91 HIS A C 1
ATOM 659 O O . HIS A 1 91 ? 9.793 -1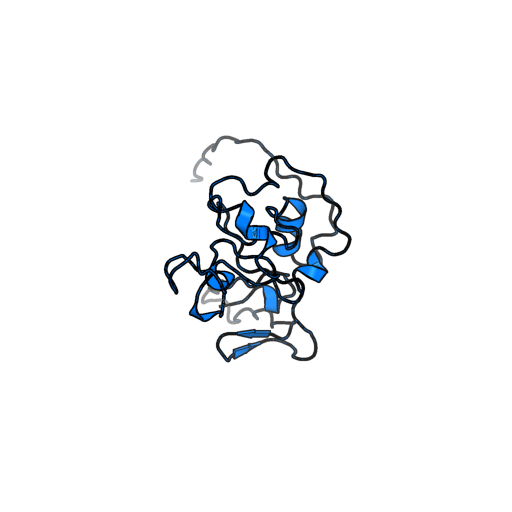1.077 -11.198 1.00 96.31 91 HIS A O 1
ATOM 665 N N . TYR A 1 92 ? 10.975 -9.706 -9.881 1.00 96.44 92 TYR A N 1
ATOM 666 C CA . TYR A 1 92 ? 12.280 -9.909 -10.509 1.00 96.44 92 TYR A CA 1
ATOM 667 C C . TYR A 1 92 ? 13.141 -10.979 -9.813 1.00 96.44 92 TYR A C 1
ATOM 669 O O . TYR A 1 92 ? 14.371 -10.875 -9.825 1.00 96.44 92 TYR A O 1
ATOM 677 N N . THR A 1 93 ? 12.544 -11.984 -9.166 1.00 96.56 93 THR A N 1
ATOM 678 C CA . THR A 1 93 ? 13.287 -13.098 -8.547 1.00 96.56 93 THR A CA 1
ATOM 679 C C . THR A 1 93 ? 13.017 -14.425 -9.257 1.00 96.56 93 THR A C 1
ATOM 681 O O . THR A 1 93 ? 11.989 -14.607 -9.913 1.00 96.56 93 THR A O 1
ATOM 684 N N . ALA A 1 94 ? 13.949 -15.371 -9.122 1.00 95.81 94 ALA A N 1
ATOM 685 C CA . ALA A 1 94 ? 13.850 -16.686 -9.758 1.00 95.81 94 ALA A CA 1
ATOM 686 C C . ALA A 1 94 ? 12.661 -17.495 -9.211 1.00 95.81 94 ALA A C 1
ATOM 688 O O . ALA A 1 94 ? 11.998 -18.216 -9.944 1.00 95.81 94 ALA A O 1
ATOM 689 N N . GLU A 1 95 ? 12.334 -17.313 -7.932 1.00 93.94 95 GLU A N 1
ATOM 690 C CA . GLU A 1 95 ? 11.234 -17.986 -7.232 1.00 93.94 95 GLU A CA 1
ATOM 691 C C . GLU A 1 95 ? 9.855 -17.542 -7.732 1.00 93.94 95 GLU A C 1
ATOM 693 O O . GLU A 1 95 ? 8.873 -18.261 -7.565 1.00 93.94 95 GLU A O 1
ATOM 698 N N . ARG A 1 96 ? 9.768 -16.356 -8.346 1.00 92.62 96 ARG A N 1
ATOM 699 C CA . ARG A 1 96 ? 8.572 -15.892 -9.061 1.00 92.62 96 ARG A CA 1
ATOM 700 C C . ARG A 1 96 ? 8.592 -16.258 -10.547 1.00 92.62 96 ARG A C 1
ATOM 702 O O . ARG A 1 96 ? 7.674 -15.871 -11.261 1.00 92.62 96 ARG A O 1
ATOM 709 N N . GLY A 1 97 ? 9.601 -17.005 -11.000 1.00 92.75 97 GLY A N 1
ATOM 710 C CA . GLY A 1 97 ? 9.735 -17.463 -12.382 1.00 92.75 97 GLY A CA 1
ATOM 711 C C . GLY A 1 97 ? 10.248 -16.399 -13.352 1.00 92.75 97 GLY A C 1
ATOM 712 O O . GLY A 1 97 ? 10.030 -16.530 -14.553 1.00 92.75 97 GLY A O 1
ATOM 713 N N . HIS A 1 98 ? 10.903 -15.335 -12.870 1.00 93.81 98 HIS A N 1
ATOM 714 C CA . HIS A 1 98 ? 11.403 -14.288 -13.761 1.00 93.81 98 HIS A CA 1
ATOM 715 C C . HIS A 1 98 ? 12.567 -14.811 -14.626 1.00 93.81 98 HIS A C 1
ATOM 717 O O . HIS A 1 98 ? 13.525 -15.352 -14.067 1.00 93.81 98 HIS A O 1
ATOM 723 N N . PRO A 1 99 ? 12.553 -14.610 -15.960 1.00 93.31 99 PRO A N 1
ATOM 724 C CA . PRO A 1 99 ? 13.551 -15.185 -16.872 1.00 93.31 99 PRO A CA 1
ATOM 725 C C . PRO A 1 99 ? 14.971 -14.643 -16.647 1.00 93.31 99 PRO A C 1
ATOM 727 O O . PRO A 1 99 ? 15.952 -15.341 -16.884 1.00 93.31 99 PRO A O 1
ATOM 730 N N . ALA A 1 100 ? 15.086 -13.404 -16.165 1.00 93.56 100 ALA A N 1
ATOM 731 C CA . ALA A 1 100 ? 16.351 -12.761 -15.813 1.00 93.56 100 ALA A CA 1
ATOM 732 C C . ALA A 1 100 ? 16.250 -12.158 -14.399 1.00 93.56 100 ALA A C 1
ATOM 734 O O . ALA A 1 100 ? 15.868 -10.992 -14.261 1.00 93.56 100 ALA A O 1
ATOM 735 N N . PRO A 1 101 ? 16.464 -12.941 -13.329 1.00 94.38 101 PRO A N 1
ATOM 736 C CA . PRO A 1 101 ? 16.274 -12.465 -11.964 1.00 94.38 101 PRO A CA 1
ATOM 737 C C . PRO A 1 101 ? 17.311 -11.393 -11.596 1.00 94.38 101 PRO A C 1
ATOM 739 O O . PRO A 1 101 ? 18.510 -11.570 -11.797 1.00 94.38 101 PRO A O 1
ATOM 742 N N . LEU A 1 102 ? 16.848 -10.277 -11.031 1.00 94.94 102 LEU A N 1
ATOM 743 C CA . LEU A 1 102 ? 17.683 -9.140 -10.615 1.00 94.94 102 LEU A CA 1
A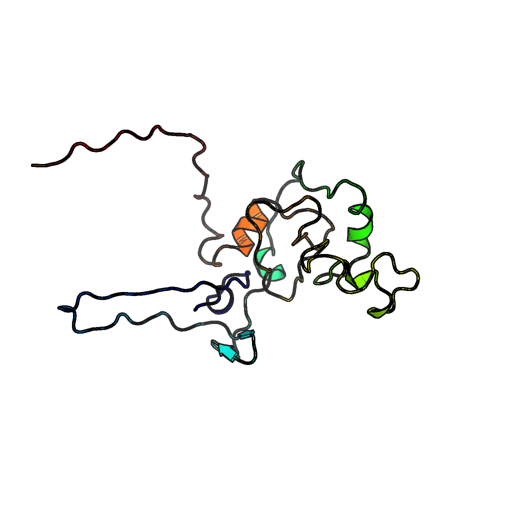TOM 744 C C . LEU A 1 102 ? 17.910 -9.095 -9.103 1.00 94.94 102 LEU A C 1
ATOM 746 O O . LEU A 1 102 ? 18.861 -8.467 -8.632 1.00 94.94 102 LEU A O 1
ATOM 750 N N . PHE A 1 103 ? 17.037 -9.744 -8.332 1.00 95.94 103 PHE A N 1
ATOM 751 C CA . PHE A 1 103 ? 17.120 -9.783 -6.878 1.00 95.94 103 PHE A CA 1
ATOM 752 C C . PHE A 1 103 ? 17.147 -11.221 -6.369 1.00 95.94 103 PHE A C 1
ATOM 754 O O . PHE A 1 103 ? 16.540 -12.121 -6.946 1.00 95.94 103 PHE A O 1
ATOM 761 N N . ARG A 1 104 ? 17.828 -11.420 -5.236 1.00 95.50 104 ARG A N 1
ATOM 762 C CA . ARG A 1 104 ? 17.728 -12.658 -4.456 1.00 95.50 104 ARG A CA 1
ATOM 763 C C . ARG A 1 104 ? 16.444 -12.645 -3.626 1.00 95.50 104 ARG A C 1
ATOM 765 O O . ARG A 1 104 ? 16.007 -11.574 -3.185 1.00 95.50 104 ARG A O 1
ATOM 772 N N . TRP A 1 105 ? 15.869 -13.815 -3.373 1.00 94.88 105 TRP A N 1
ATOM 773 C CA . TRP A 1 105 ? 14.691 -13.954 -2.519 1.00 94.88 105 TRP A CA 1
ATOM 774 C C . TRP A 1 105 ? 14.880 -13.291 -1.157 1.00 94.88 105 TRP A C 1
ATOM 776 O O . TRP A 1 105 ? 15.910 -13.476 -0.511 1.00 94.88 105 TRP A O 1
ATOM 786 N N . ARG A 1 106 ? 13.883 -12.510 -0.719 1.00 92.69 106 ARG A N 1
ATOM 787 C CA . ARG A 1 106 ? 13.877 -11.812 0.584 1.00 92.69 106 ARG A CA 1
ATOM 788 C C . ARG A 1 106 ? 15.126 -10.956 0.867 1.00 92.69 106 ARG A C 1
ATOM 790 O O . ARG A 1 106 ? 15.424 -10.668 2.019 1.00 92.69 106 ARG A O 1
ATOM 797 N N . SER A 1 107 ? 15.834 -10.506 -0.172 1.00 93.94 107 SER A N 1
ATOM 798 C CA . SER A 1 107 ? 17.033 -9.661 -0.035 1.00 93.94 107 SER A CA 1
ATOM 799 C C . SER A 1 107 ? 16.730 -8.183 0.232 1.00 93.94 107 SER A C 1
ATOM 801 O O . SER A 1 107 ? 17.626 -7.420 0.590 1.00 93.94 107 SER A O 1
ATOM 803 N N . ARG A 1 108 ? 15.476 -7.759 0.046 1.00 94.12 108 ARG A N 1
ATOM 804 C CA . ARG A 1 108 ? 14.987 -6.401 0.317 1.00 94.12 108 ARG A CA 1
ATOM 805 C C . ARG A 1 108 ? 13.739 -6.443 1.194 1.00 94.12 108 ARG A C 1
ATOM 807 O O . ARG A 1 108 ? 13.048 -7.463 1.273 1.00 94.12 108 ARG A O 1
ATOM 814 N N . TYR A 1 109 ? 13.431 -5.311 1.821 1.00 92.88 109 TYR A N 1
ATOM 815 C CA . TYR A 1 109 ? 12.187 -5.129 2.562 1.00 92.88 109 TYR A CA 1
ATOM 816 C C . TYR A 1 109 ? 10.966 -5.273 1.639 1.00 92.88 109 TYR A C 1
ATOM 818 O O . TYR A 1 109 ? 11.033 -5.007 0.442 1.00 92.88 109 TYR A O 1
ATOM 826 N N . TRP A 1 110 ? 9.838 -5.712 2.194 1.00 91.00 110 TRP A N 1
ATOM 827 C CA . TRP A 1 110 ? 8.648 -6.073 1.414 1.00 91.00 110 TRP A CA 1
ATOM 828 C C . TRP A 1 110 ? 8.017 -4.889 0.659 1.00 91.00 110 TRP A C 1
ATOM 830 O O . TRP A 1 110 ? 7.421 -5.099 -0.394 1.00 91.00 110 TRP A O 1
ATOM 840 N N . SER A 1 111 ? 8.165 -3.661 1.168 1.00 93.69 111 SER A N 1
ATOM 841 C CA . SER A 1 111 ? 7.671 -2.435 0.529 1.00 93.69 111 SER A CA 1
ATOM 842 C C . SER A 1 111 ? 8.585 -1.898 -0.582 1.00 93.69 111 SER A C 1
ATOM 844 O O . SER A 1 111 ? 8.278 -0.871 -1.183 1.00 93.69 111 SER A O 1
ATOM 846 N N . PHE A 1 112 ? 9.702 -2.568 -0.884 1.00 95.75 112 PHE A N 1
ATOM 847 C CA . PHE A 1 112 ? 10.633 -2.137 -1.927 1.00 95.75 112 PHE A CA 1
ATOM 848 C C . PHE A 1 112 ? 10.003 -2.324 -3.314 1.00 95.75 112 PHE A C 1
ATOM 850 O O . PHE A 1 112 ? 9.649 -3.446 -3.687 1.00 95.75 112 PHE A O 1
ATOM 857 N N . LEU A 1 113 ? 9.868 -1.226 -4.066 1.00 95.81 113 LEU A N 1
ATOM 858 C CA . LEU A 1 113 ? 9.172 -1.156 -5.361 1.00 95.81 113 LEU A CA 1
ATOM 859 C C . LEU A 1 113 ? 7.732 -1.693 -5.322 1.00 95.81 113 LEU A C 1
ATOM 861 O O . LEU A 1 113 ? 7.244 -2.254 -6.299 1.00 95.81 113 LEU A O 1
ATOM 865 N N . LEU A 1 114 ? 7.066 -1.574 -4.174 1.00 96.50 114 LEU A N 1
ATOM 866 C CA . LEU A 1 114 ? 5.696 -2.043 -4.001 1.00 96.50 114 LEU A CA 1
ATOM 867 C C . LEU A 1 114 ? 4.715 -1.135 -4.742 1.00 96.50 114 LEU A C 1
ATOM 869 O O . LEU A 1 114 ? 4.685 0.062 -4.473 1.00 96.50 114 LEU A O 1
ATOM 873 N N . LYS A 1 115 ? 3.873 -1.709 -5.598 1.00 96.62 115 LYS A N 1
ATOM 874 C CA . LYS A 1 115 ? 2.748 -1.013 -6.226 1.00 96.62 115 LYS A CA 1
ATOM 875 C C . LYS A 1 115 ? 1.458 -1.206 -5.444 1.00 96.62 115 LYS A C 1
ATOM 877 O O . LYS A 1 115 ? 1.240 -2.262 -4.850 1.00 96.62 115 LYS A O 1
ATOM 882 N N . LEU A 1 116 ? 0.588 -0.200 -5.496 1.00 95.50 116 LEU A N 1
ATOM 883 C CA . LEU A 1 116 ? -0.808 -0.361 -5.115 1.00 95.50 116 LEU A CA 1
ATOM 884 C C . LEU A 1 116 ? -1.481 -1.430 -5.972 1.00 95.50 116 LEU A C 1
ATOM 886 O O . LEU A 1 116 ? -1.153 -1.625 -7.144 1.00 95.50 116 LEU A O 1
ATOM 890 N N . ASP A 1 117 ? -2.418 -2.119 -5.341 1.00 95.25 117 ASP A N 1
ATOM 891 C CA . ASP A 1 117 ? -3.352 -3.033 -5.977 1.00 95.25 117 ASP A CA 1
ATOM 892 C C . ASP A 1 117 ? -4.700 -2.299 -6.060 1.00 95.25 117 ASP A C 1
ATOM 894 O O . ASP A 1 117 ? -5.197 -1.887 -5.006 1.00 95.25 117 ASP A O 1
ATOM 898 N N . PRO A 1 118 ? -5.273 -2.070 -7.254 1.00 94.25 118 PRO A N 1
ATOM 899 C CA . PRO A 1 118 ? -6.557 -1.384 -7.383 1.00 94.25 118 PRO A CA 1
ATOM 900 C C . PRO A 1 118 ? -7.701 -2.149 -6.702 1.00 94.25 118 PRO A C 1
ATOM 902 O O . PRO A 1 118 ? -8.664 -1.522 -6.262 1.00 94.25 118 PRO A O 1
ATOM 905 N N . ASP A 1 119 ? -7.565 -3.468 -6.531 1.00 93.62 119 ASP A N 1
ATOM 906 C CA . ASP A 1 119 ? -8.603 -4.346 -5.984 1.00 93.62 119 ASP A CA 1
ATOM 907 C C . ASP A 1 119 ? -8.446 -4.587 -4.475 1.00 93.62 119 ASP A C 1
ATOM 909 O O . ASP A 1 119 ? -9.173 -5.384 -3.878 1.00 93.62 119 ASP A O 1
ATOM 913 N N . ARG A 1 120 ? -7.480 -3.928 -3.819 1.00 92.06 120 ARG A N 1
ATOM 914 C CA . ARG A 1 120 ? -7.241 -4.081 -2.375 1.00 92.06 120 ARG A CA 1
ATOM 915 C C . ARG A 1 120 ? -7.065 -2.737 -1.679 1.00 92.06 120 ARG A C 1
ATOM 917 O O . ARG A 1 120 ? -6.652 -1.766 -2.310 1.00 92.06 120 ARG A O 1
ATOM 924 N N . PRO A 1 121 ? -7.316 -2.659 -0.361 1.00 93.00 121 PRO A N 1
ATOM 925 C CA . PRO A 1 121 ? -6.966 -1.474 0.407 1.00 93.00 121 PRO A CA 1
ATOM 926 C C . PRO A 1 121 ? -5.458 -1.219 0.354 1.00 93.00 121 PRO 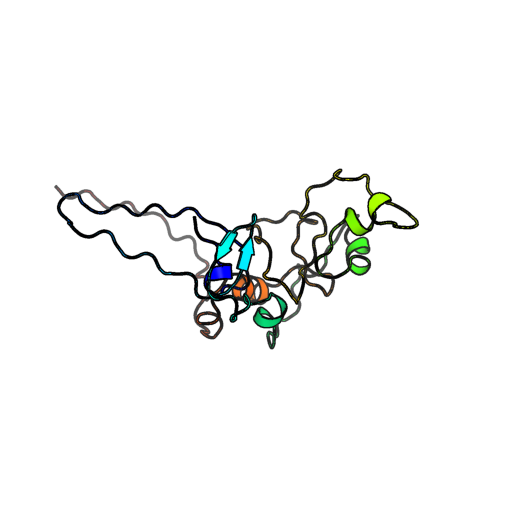A C 1
ATOM 928 O O . PRO A 1 121 ? -4.649 -2.153 0.403 1.00 93.00 121 PRO A O 1
ATOM 931 N N . SER A 1 122 ? -5.078 0.054 0.342 1.00 94.12 122 SER A N 1
ATOM 932 C CA . SER A 1 122 ? -3.684 0.479 0.359 1.00 94.12 122 SER A CA 1
ATOM 933 C C . SER A 1 122 ? -2.949 -0.088 1.586 1.00 94.12 122 SER A C 1
ATOM 935 O O . SER A 1 122 ? -3.498 -0.123 2.694 1.00 94.12 122 SER A O 1
ATOM 937 N N . PRO A 1 123 ? -1.700 -0.557 1.454 1.00 92.81 123 PRO A N 1
ATOM 938 C CA . PRO A 1 123 ? -0.871 -0.849 2.613 1.00 92.81 123 PRO A CA 1
ATOM 939 C C . PRO A 1 123 ? -0.567 0.429 3.410 1.00 92.81 123 PRO A C 1
ATOM 941 O O . PRO A 1 123 ? -0.802 1.547 2.959 1.00 92.81 123 PRO A O 1
ATOM 944 N N . THR A 1 124 ? -0.003 0.281 4.611 1.00 90.88 124 THR A N 1
ATOM 945 C CA . THR A 1 124 ? 0.422 1.440 5.407 1.00 90.88 124 THR A CA 1
ATOM 946 C C . THR A 1 124 ? 1.387 2.321 4.613 1.00 90.88 124 THR A C 1
ATOM 948 O O . THR A 1 124 ? 2.517 1.921 4.329 1.00 90.88 124 THR A O 1
ATOM 951 N N . ILE A 1 125 ? 0.946 3.540 4.324 1.00 88.75 125 ILE A N 1
ATOM 952 C CA . ILE A 1 125 ? 1.761 4.585 3.715 1.00 88.75 125 ILE A CA 1
ATOM 953 C C . ILE A 1 125 ? 2.672 5.160 4.805 1.00 88.75 125 ILE A C 1
ATOM 955 O O . ILE A 1 125 ? 2.210 5.564 5.878 1.00 88.75 125 ILE A O 1
ATOM 959 N N . GLN A 1 126 ? 3.980 5.156 4.557 1.00 85.75 126 GLN A N 1
ATOM 960 C CA . GLN A 1 126 ? 4.963 5.716 5.483 1.00 85.75 126 GLN A CA 1
ATOM 961 C C . GLN A 1 126 ? 4.999 7.242 5.371 1.00 85.75 126 GLN A C 1
ATOM 963 O O . GLN A 1 126 ? 4.857 7.785 4.283 1.00 85.75 126 GLN A O 1
ATOM 968 N N . ALA A 1 127 ? 5.226 7.936 6.489 1.00 79.50 127 ALA A N 1
ATOM 969 C CA . ALA A 1 127 ? 5.313 9.400 6.497 1.00 79.50 127 ALA A CA 1
ATOM 970 C C . ALA A 1 127 ? 6.546 9.930 5.743 1.00 79.50 127 ALA A C 1
ATOM 972 O O . ALA A 1 127 ? 6.522 11.034 5.215 1.00 79.50 127 ALA A O 1
ATOM 973 N N . GLN A 1 128 ? 7.625 9.145 5.719 1.00 79.81 128 GLN A N 1
ATOM 974 C CA . GLN A 1 128 ? 8.876 9.458 5.030 1.00 79.81 128 GLN A CA 1
ATOM 975 C C . GLN A 1 128 ? 9.340 8.202 4.285 1.00 79.81 128 GLN A C 1
ATOM 977 O O . GLN A 1 128 ? 10.148 7.434 4.815 1.00 79.81 128 GLN A O 1
ATOM 982 N N . PRO A 1 129 ? 8.768 7.914 3.104 1.00 80.12 129 PRO A N 1
ATOM 983 C CA . PRO A 1 129 ? 9.225 6.796 2.301 1.00 80.12 129 PRO A CA 1
ATOM 984 C C . PRO A 1 129 ? 10.641 7.081 1.790 1.00 80.12 129 PRO A C 1
ATOM 986 O O . PRO A 1 129 ? 10.980 8.199 1.404 1.00 80.12 129 PRO A O 1
ATOM 989 N N . GLY A 1 130 ? 11.486 6.051 1.780 1.00 85.12 130 GLY A N 1
ATOM 990 C CA . GLY A 1 130 ? 12.720 6.096 1.001 1.00 85.12 130 GLY A CA 1
ATOM 991 C C . GLY A 1 130 ? 12.411 6.160 -0.503 1.00 85.12 130 GLY A C 1
ATOM 992 O O . GLY A 1 130 ? 11.298 5.837 -0.911 1.00 85.12 130 GLY A O 1
ATOM 993 N N . PRO A 1 131 ? 13.403 6.463 -1.356 1.00 86.38 131 PRO A N 1
ATOM 994 C CA . PRO A 1 131 ? 13.193 6.696 -2.794 1.00 86.38 131 PRO A CA 1
ATOM 995 C C . PRO A 1 131 ? 12.632 5.489 -3.565 1.00 86.38 131 PRO A C 1
ATOM 997 O O . PRO A 1 131 ? 12.134 5.628 -4.673 1.00 86.38 131 PRO A O 1
ATOM 1000 N N . TYR A 1 132 ? 12.738 4.287 -2.997 1.00 92.56 132 TYR A N 1
ATOM 1001 C CA . TYR A 1 132 ? 12.233 3.044 -3.587 1.00 92.56 132 TYR A CA 1
ATOM 1002 C C . TYR A 1 132 ? 11.195 2.361 -2.691 1.00 92.56 132 TYR A C 1
ATOM 1004 O O . TYR A 1 132 ? 10.863 1.191 -2.904 1.00 92.56 132 TYR A O 1
ATOM 1012 N N . THR A 1 133 ? 10.732 3.056 -1.654 1.00 92.50 133 THR A N 1
ATOM 1013 C CA . THR A 1 133 ? 9.753 2.534 -0.711 1.00 92.50 133 THR A CA 1
ATOM 1014 C C . THR A 1 133 ? 8.364 2.904 -1.193 1.00 92.50 133 THR A C 1
ATOM 1016 O O . THR A 1 133 ? 8.012 4.076 -1.237 1.00 92.50 133 THR A O 1
ATOM 1019 N N . GLY A 1 134 ? 7.571 1.891 -1.527 1.00 91.00 134 GLY A N 1
ATOM 1020 C CA . GLY A 1 134 ? 6.177 2.083 -1.889 1.00 91.00 134 GLY A CA 1
ATOM 1021 C C . GLY A 1 134 ? 5.268 2.379 -0.682 1.00 91.00 134 GLY A C 1
ATOM 1022 O O . GLY A 1 134 ? 5.732 2.458 0.462 1.00 91.00 134 GLY A O 1
ATOM 1023 N N . PRO A 1 135 ? 3.951 2.458 -0.915 1.00 94.00 135 PRO A N 1
ATOM 1024 C CA . PRO A 1 135 ? 3.305 2.091 -2.174 1.00 94.00 135 PRO A CA 1
ATOM 1025 C C . PRO A 1 135 ? 3.442 3.152 -3.280 1.00 94.00 135 PRO A C 1
ATOM 1027 O O . PRO A 1 135 ? 3.254 4.339 -3.039 1.00 94.00 135 PRO A O 1
ATOM 1030 N N . PHE A 1 136 ? 3.737 2.694 -4.495 1.00 94.88 136 PHE A N 1
ATOM 1031 C CA . PHE A 1 136 ? 3.691 3.473 -5.732 1.00 94.88 136 PHE A CA 1
ATOM 1032 C C . PHE A 1 136 ? 2.324 3.337 -6.406 1.00 94.88 136 PHE A C 1
ATOM 1034 O O . PHE A 1 136 ? 1.668 2.298 -6.282 1.00 94.88 136 PHE A O 1
ATOM 1041 N N . HIS A 1 137 ? 1.924 4.349 -7.170 1.00 94.25 137 HIS A N 1
ATOM 1042 C CA . HIS A 1 137 ? 0.750 4.274 -8.033 1.00 94.25 137 HIS A CA 1
ATOM 1043 C C . HIS A 1 137 ? 0.944 3.184 -9.105 1.00 94.25 137 HIS A C 1
ATOM 1045 O O . HIS A 1 137 ? 2.068 2.941 -9.565 1.00 94.25 137 HIS A O 1
ATOM 1051 N N . TRP A 1 138 ? -0.140 2.538 -9.550 1.00 94.19 138 TRP A N 1
ATOM 1052 C CA . TRP A 1 138 ? -0.075 1.527 -10.621 1.00 94.19 138 TRP A CA 1
ATOM 1053 C C . TRP A 1 138 ? 0.409 2.103 -11.964 1.00 94.19 138 TRP A C 1
ATOM 1055 O O . TRP A 1 138 ? 0.923 1.360 -12.797 1.00 94.19 138 TRP A O 1
ATOM 1065 N N . GLU A 1 139 ? 0.358 3.428 -12.119 1.00 91.81 139 GLU A N 1
ATOM 1066 C CA . GLU A 1 139 ? 0.918 4.199 -13.244 1.00 91.81 139 GLU A CA 1
ATOM 1067 C C . GLU A 1 139 ? 2.439 4.439 -13.167 1.00 91.81 139 GLU A C 1
ATOM 1069 O O . GLU A 1 139 ? 2.977 5.176 -13.985 1.00 91.81 139 GLU A O 1
ATOM 1074 N N . ASN A 1 140 ? 3.161 3.802 -12.237 1.00 92.94 140 ASN A N 1
ATOM 1075 C CA . ASN A 1 140 ? 4.631 3.883 -12.118 1.00 92.94 140 ASN A CA 1
ATOM 1076 C C . ASN A 1 140 ? 5.179 5.210 -11.579 1.00 92.94 140 ASN A C 1
ATOM 1078 O O . ASN A 1 140 ? 6.246 5.659 -11.997 1.00 92.94 140 ASN A O 1
ATOM 1082 N N . ARG A 1 141 ? 4.479 5.804 -10.615 1.00 92.56 141 ARG A N 1
ATOM 1083 C CA . ARG A 1 141 ? 4.852 7.072 -9.976 1.00 92.56 141 ARG A CA 1
ATOM 1084 C C . ARG A 1 141 ? 4.630 7.034 -8.470 1.00 92.56 141 ARG A C 1
ATOM 1086 O O . ARG A 1 141 ? 3.985 6.115 -7.957 1.00 92.56 141 ARG A O 1
ATOM 1093 N N . HIS A 1 142 ? 5.144 8.027 -7.756 1.00 92.00 142 HIS A N 1
ATOM 1094 C CA . HIS A 1 142 ? 4.728 8.253 -6.373 1.00 92.00 142 HIS A CA 1
ATOM 1095 C C . HIS A 1 142 ? 3.239 8.616 -6.298 1.00 92.00 142 HIS A C 1
ATOM 1097 O O . HIS A 1 142 ? 2.638 9.095 -7.265 1.00 92.00 142 HIS A O 1
ATOM 1103 N N . LEU A 1 143 ? 2.646 8.350 -5.134 1.00 90.75 143 LEU A N 1
ATOM 1104 C CA . LEU A 1 143 ? 1.307 8.833 -4.828 1.00 90.75 143 LEU A CA 1
ATOM 1105 C C . LEU A 1 143 ? 1.356 10.336 -4.574 1.00 90.75 143 LEU A C 1
ATOM 1107 O O . LEU A 1 143 ? 2.188 10.809 -3.796 1.00 90.75 143 LEU A O 1
ATOM 1111 N N . ARG A 1 144 ? 0.445 11.061 -5.213 1.00 90.38 144 ARG A N 1
ATOM 1112 C CA . ARG A 1 144 ? 0.293 12.511 -5.071 1.00 90.38 144 ARG A CA 1
ATOM 1113 C C . ARG A 1 144 ? -0.417 12.848 -3.772 1.00 90.38 144 ARG A C 1
ATOM 1115 O O . ARG A 1 144 ? -1.107 12.009 -3.189 1.00 90.38 144 ARG A O 1
ATOM 1122 N N . ILE A 1 145 ? -0.302 14.092 -3.317 1.00 88.19 145 ILE A N 1
ATOM 1123 C CA . ILE A 1 145 ? -0.884 14.502 -2.031 1.00 88.19 145 ILE A CA 1
ATOM 1124 C C . ILE A 1 145 ? -2.397 14.217 -1.944 1.00 88.19 145 ILE A C 1
ATOM 1126 O O . ILE A 1 145 ? -2.824 13.705 -0.904 1.00 88.19 145 ILE A O 1
ATOM 1130 N N . PRO A 1 146 ? -3.219 14.484 -2.981 1.00 89.06 146 PRO A N 1
ATOM 1131 C CA . PRO A 1 146 ? -4.641 14.143 -2.944 1.00 89.06 146 PRO A CA 1
ATOM 1132 C C . PRO A 1 146 ? -4.882 12.631 -2.800 1.00 89.06 146 PRO A C 1
ATOM 1134 O O . PRO A 1 146 ? -5.678 12.208 -1.972 1.00 89.06 146 PRO A O 1
ATOM 1137 N N . GLU A 1 147 ? -4.111 11.805 -3.509 1.00 90.62 147 GLU A N 1
ATOM 1138 C CA . GLU A 1 147 ? -4.238 10.340 -3.482 1.00 90.62 147 GLU A CA 1
ATOM 1139 C C . GLU A 1 147 ? -3.860 9.761 -2.112 1.00 90.62 147 GLU A C 1
ATOM 1141 O O . GLU A 1 147 ? -4.504 8.847 -1.594 1.00 90.62 147 GLU A O 1
ATOM 1146 N N . LEU A 1 148 ? -2.816 10.322 -1.492 1.00 89.69 148 LEU A N 1
ATOM 1147 C CA . LEU A 1 148 ? -2.391 9.977 -0.137 1.00 89.69 148 LEU A CA 1
ATOM 1148 C C . LEU A 1 148 ? -3.482 10.288 0.894 1.00 89.69 148 LEU A C 1
ATOM 1150 O O . LEU A 1 148 ? -3.677 9.506 1.836 1.00 89.69 148 LEU A O 1
ATOM 1154 N N . LYS A 1 149 ? -4.167 11.429 0.725 1.00 88.75 149 LYS A N 1
ATOM 1155 C CA . LYS A 1 149 ? -5.280 11.851 1.578 1.00 88.75 149 LYS A CA 1
ATOM 1156 C C . LYS A 1 149 ? -6.452 10.893 1.431 1.00 88.75 149 LYS A C 1
ATOM 1158 O O . LYS A 1 149 ? -6.866 10.347 2.448 1.00 88.75 149 LYS A O 1
ATOM 1163 N N . ASP A 1 150 ? -6.898 10.609 0.214 1.00 89.25 150 ASP A N 1
ATOM 1164 C CA . ASP A 1 150 ? -8.073 9.760 -0.016 1.00 89.25 150 ASP A CA 1
ATOM 1165 C C . ASP A 1 150 ? -7.835 8.305 0.389 1.00 89.25 150 ASP A C 1
ATOM 1167 O O . ASP A 1 150 ? -8.689 7.690 1.023 1.00 89.25 150 ASP A O 1
ATOM 1171 N N . CYS A 1 151 ? -6.629 7.771 0.170 1.00 87.38 151 CYS A N 1
ATOM 1172 C CA . CYS A 1 151 ? -6.280 6.446 0.687 1.00 87.38 151 CYS A CA 1
ATOM 1173 C C . CYS A 1 151 ? -6.312 6.384 2.225 1.00 87.38 151 CYS A C 1
ATOM 1175 O O . CYS A 1 151 ? -6.605 5.336 2.799 1.00 87.38 151 CYS A O 1
ATOM 1177 N N . SER A 1 152 ? -5.948 7.476 2.905 1.00 86.19 152 SER A N 1
ATOM 1178 C CA . SER A 1 152 ? -5.825 7.518 4.370 1.00 86.19 152 SER A CA 1
ATOM 1179 C C . SER A 1 152 ? -7.084 8.029 5.078 1.00 86.19 152 SER A C 1
ATOM 1181 O O . SER A 1 152 ? -7.184 7.894 6.301 1.00 86.19 152 SER A O 1
ATOM 1183 N N . ALA A 1 153 ? -8.015 8.633 4.343 1.00 78.75 153 ALA A N 1
ATOM 1184 C CA . ALA A 1 153 ? -9.256 9.191 4.849 1.00 78.75 153 ALA A CA 1
ATOM 1185 C C . ALA A 1 153 ? -10.403 8.178 4.753 1.00 78.75 153 ALA A C 1
ATOM 1187 O O . ALA A 1 153 ? -10.380 7.228 3.972 1.00 78.75 153 ALA A O 1
ATOM 1188 N N . SER A 1 154 ? -11.428 8.380 5.578 1.00 63.12 154 SER A N 1
ATOM 1189 C CA . SER A 1 154 ? -12.718 7.737 5.354 1.00 63.12 154 SER A CA 1
ATOM 1190 C C . SER A 1 154 ? -13.446 8.438 4.196 1.00 63.12 154 SER A C 1
ATOM 1192 O O . SER A 1 154 ? -13.294 9.652 4.035 1.00 63.12 154 SER A O 1
ATOM 1194 N N . PRO A 1 155 ? -14.294 7.726 3.435 1.00 54.72 155 PRO A N 1
ATOM 1195 C CA . PRO A 1 155 ? -15.036 8.280 2.297 1.00 54.72 155 PRO A CA 1
ATOM 1196 C C . PRO A 1 155 ? -15.972 9.443 2.666 1.00 54.72 155 PRO A C 1
ATOM 1198 O O . PRO A 1 155 ? -16.360 10.219 1.805 1.00 54.72 155 PRO A O 1
ATOM 1201 N N . THR A 1 156 ? -16.323 9.614 3.945 1.00 50.97 156 THR A N 1
ATOM 1202 C CA . THR A 1 156 ? -17.088 10.782 4.422 1.00 50.97 156 THR A CA 1
ATOM 1203 C C . THR A 1 156 ? -16.261 12.076 4.430 1.00 50.97 156 THR A C 1
ATOM 1205 O O . THR A 1 156 ? -16.833 13.158 4.369 1.00 50.97 156 THR A O 1
ATOM 1208 N N . ASN A 1 157 ? -14.928 11.988 4.508 1.00 48.22 157 ASN A N 1
ATOM 1209 C CA . ASN A 1 157 ? -14.044 13.147 4.669 1.00 48.22 157 ASN A CA 1
ATOM 1210 C C . ASN A 1 157 ? -13.374 13.625 3.370 1.00 48.22 157 ASN A C 1
ATOM 1212 O O . ASN A 1 157 ? -12.885 14.753 3.351 1.00 48.22 157 ASN A O 1
ATOM 1216 N N . SER A 1 158 ? -13.325 12.815 2.307 1.00 46.19 158 SER A N 1
ATOM 1217 C CA . SER A 1 158 ? -12.676 13.191 1.036 1.00 46.19 158 SER A CA 1
ATOM 1218 C C . SER A 1 158 ? -13.469 14.232 0.229 1.00 46.19 158 SER A C 1
ATOM 1220 O O . SER A 1 158 ? -12.896 14.953 -0.582 1.00 46.19 158 SER A O 1
ATOM 1222 N N . SER A 1 159 ? -14.766 14.395 0.506 1.00 42.72 159 SER A N 1
ATOM 1223 C CA . SER A 1 159 ? -15.656 15.356 -0.170 1.00 42.72 159 SER A CA 1
ATOM 1224 C C . SER A 1 159 ? -15.596 16.789 0.383 1.00 42.72 159 SER A C 1
ATOM 1226 O O . SER A 1 159 ? -16.300 17.665 -0.120 1.00 42.72 159 SER A O 1
ATOM 1228 N N . SER A 1 160 ? -14.803 17.044 1.428 1.00 34.09 160 SER A N 1
ATOM 1229 C CA . SER A 1 160 ? -14.743 18.351 2.094 1.00 34.09 160 SER A CA 1
ATOM 1230 C C . SER A 1 160 ? -13.535 19.164 1.603 1.00 34.09 160 SER A C 1
ATOM 1232 O O . SER A 1 160 ? -12.398 18.762 1.856 1.00 34.09 160 SER A O 1
ATOM 1234 N N . PRO A 1 161 ? -13.722 20.340 0.971 1.00 34.94 161 PRO A N 1
ATOM 1235 C CA . PRO A 1 161 ? -12.625 21.166 0.449 1.00 34.94 161 PRO A CA 1
ATOM 1236 C C . PRO A 1 161 ? -11.781 21.873 1.534 1.00 34.94 161 PRO A C 1
ATOM 1238 O O . PRO A 1 161 ? -10.976 22.748 1.224 1.00 34.94 161 PRO A O 1
ATOM 1241 N N . GLU A 1 162 ? -11.910 21.501 2.809 1.00 35.91 162 GLU A N 1
ATOM 1242 C CA . GLU A 1 162 ? -11.402 22.270 3.950 1.00 35.91 162 GLU A CA 1
ATOM 1243 C C . GLU A 1 162 ? -10.384 21.487 4.797 1.00 35.91 162 GLU A C 1
ATOM 1245 O O . GLU A 1 162 ? -10.488 21.354 6.011 1.00 35.91 162 GLU A O 1
ATOM 1250 N N . ALA A 1 163 ? -9.349 20.957 4.147 1.00 35.31 163 ALA A N 1
ATOM 1251 C CA . ALA A 1 163 ? -8.132 20.524 4.835 1.00 35.31 163 ALA A CA 1
ATOM 1252 C C . ALA A 1 163 ? -6.899 21.107 4.135 1.00 35.31 163 ALA A C 1
ATOM 1254 O O . ALA A 1 163 ? -5.993 20.395 3.676 1.00 35.31 163 ALA A O 1
ATOM 1255 N N . ALA A 1 164 ? -6.894 22.438 4.027 1.00 31.44 164 ALA A N 1
ATOM 1256 C CA . ALA A 1 164 ? -5.676 23.209 3.858 1.00 31.44 164 ALA A CA 1
ATOM 1257 C C . ALA A 1 164 ? -4.853 23.057 5.143 1.00 31.44 164 ALA A C 1
ATOM 1259 O O . ALA A 1 164 ? -5.284 23.430 6.230 1.00 31.44 164 ALA A O 1
ATOM 1260 N N . ILE A 1 165 ? -3.674 22.457 5.018 1.00 36.44 165 ILE A N 1
ATOM 1261 C CA . ILE A 1 165 ? -2.675 22.400 6.082 1.00 36.44 165 ILE A CA 1
ATOM 1262 C C . ILE A 1 165 ? -2.252 23.850 6.361 1.00 36.44 165 ILE A C 1
ATOM 1264 O O . ILE A 1 165 ? -1.714 24.478 5.446 1.00 36.44 165 ILE A O 1
ATOM 1268 N N . PRO A 1 166 ? -2.441 24.421 7.567 1.00 30.47 166 PRO A N 1
ATOM 1269 C CA . PRO A 1 166 ? -1.834 25.706 7.863 1.00 30.47 166 PRO A CA 1
ATOM 1270 C C . PRO A 1 166 ? -0.321 25.510 8.003 1.00 30.47 166 PRO A C 1
ATOM 1272 O O . PRO A 1 166 ? 0.186 25.012 9.007 1.00 30.47 166 PRO A O 1
ATOM 1275 N N . SER A 1 167 ? 0.416 25.907 6.970 1.00 35.81 167 SER A N 1
ATOM 1276 C CA . SER A 1 167 ? 1.862 26.084 7.013 1.00 35.81 167 SER A CA 1
ATOM 1277 C C . SER A 1 167 ? 2.201 27.334 7.832 1.00 35.81 167 SER A C 1
ATOM 1279 O O . SER A 1 167 ? 2.219 28.441 7.297 1.00 35.81 167 SER A O 1
ATOM 1281 N N . SER A 1 168 ? 2.474 27.188 9.131 1.00 30.52 168 SER A N 1
ATOM 1282 C CA . SER A 1 168 ? 3.316 28.146 9.864 1.00 30.52 168 SER A CA 1
ATOM 1283 C C . SER A 1 168 ? 3.776 27.587 11.219 1.00 30.52 168 SER A C 1
ATOM 1285 O O . SER A 1 168 ? 2.944 27.062 11.963 1.00 30.52 168 SER A O 1
ATOM 1287 N N . PRO A 1 169 ? 5.064 27.717 11.595 1.00 40.38 169 PR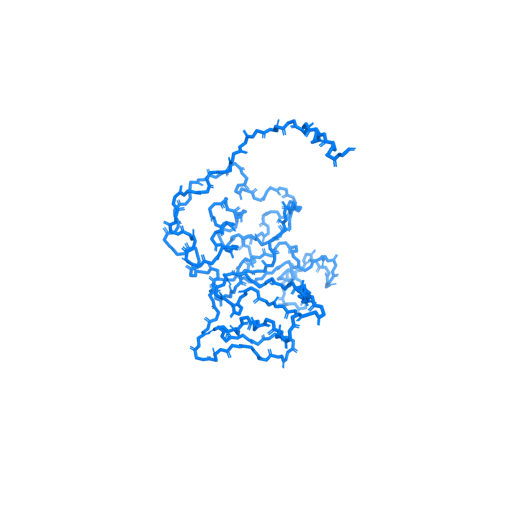O A N 1
ATOM 1288 C CA . PRO A 1 169 ? 5.541 27.327 12.912 1.00 40.38 169 PRO A CA 1
ATOM 1289 C C . PRO A 1 169 ? 5.201 28.447 13.901 1.00 40.38 169 PRO A C 1
ATOM 1291 O O . PRO A 1 169 ? 5.935 29.424 14.030 1.00 40.38 169 PRO A O 1
ATOM 1294 N N . ARG A 1 170 ? 4.071 28.342 14.606 1.00 31.88 170 ARG A N 1
ATOM 1295 C CA . ARG A 1 170 ? 3.792 29.246 15.730 1.00 31.88 170 ARG A CA 1
ATOM 1296 C C . ARG A 1 170 ? 4.383 28.674 17.011 1.00 31.88 170 ARG A C 1
ATOM 1298 O O . ARG A 1 170 ? 3.850 27.741 17.599 1.00 31.88 170 ARG A O 1
ATOM 1305 N N . SER A 1 171 ? 5.536 29.243 17.360 1.00 35.47 171 SER A N 1
ATOM 1306 C CA . SER A 1 171 ? 6.013 29.556 18.711 1.00 35.47 171 SER A CA 1
ATOM 1307 C C . SER A 1 171 ? 5.206 28.944 19.863 1.00 35.47 171 SER A C 1
ATOM 1309 O O . SER A 1 171 ? 4.092 29.379 20.156 1.00 35.47 171 SER A O 1
ATOM 1311 N N . ALA A 1 172 ? 5.819 28.000 20.572 1.00 35.44 172 ALA A N 1
ATOM 1312 C CA . ALA A 1 172 ? 5.374 27.593 21.893 1.00 35.44 172 ALA A CA 1
ATOM 1313 C C . ALA A 1 172 ? 5.557 28.764 22.875 1.00 35.44 172 ALA A C 1
ATOM 1315 O O . ALA A 1 172 ? 6.679 29.093 23.253 1.00 35.44 172 ALA A O 1
ATOM 1316 N N . THR A 1 173 ? 4.464 29.396 23.289 1.00 36.81 173 THR A N 1
ATOM 1317 C CA . THR A 1 173 ? 4.413 30.178 24.529 1.00 36.81 173 THR A CA 1
ATOM 1318 C C . THR A 1 173 ? 3.928 29.267 25.661 1.00 36.81 173 THR A C 1
ATOM 1320 O O . THR A 1 173 ? 2.936 28.557 25.480 1.00 36.81 173 THR A O 1
ATOM 1323 N N . PRO A 1 174 ? 4.597 29.242 26.827 1.00 39.78 174 PRO A N 1
ATOM 1324 C CA . PRO A 1 174 ? 4.143 28.443 27.956 1.00 39.78 174 PRO A CA 1
ATOM 1325 C C . PRO A 1 174 ? 2.963 29.131 28.660 1.00 39.78 174 PRO A C 1
ATOM 1327 O O . PRO A 1 174 ? 2.980 30.338 28.901 1.00 39.78 174 PRO A O 1
ATOM 1330 N N . PHE A 1 175 ? 1.936 28.350 28.997 1.00 37.59 175 PHE A N 1
ATOM 1331 C CA . PHE A 1 175 ? 0.863 28.762 29.904 1.00 37.59 175 PHE A CA 1
ATOM 1332 C C . PHE A 1 175 ? 1.436 29.043 31.308 1.00 37.59 175 PHE A C 1
ATOM 1334 O O . PHE A 1 175 ? 2.226 28.232 31.797 1.00 37.59 175 PHE A O 1
ATOM 1341 N N . PRO A 1 176 ? 1.038 30.132 31.993 1.00 40.38 176 PRO A N 1
ATOM 1342 C CA . PRO A 1 176 ? 1.411 30.343 33.388 1.00 40.38 176 PRO A CA 1
ATOM 1343 C C . PRO A 1 176 ? 0.602 29.418 34.318 1.00 40.38 176 PRO A C 1
ATOM 1345 O O . PRO A 1 176 ? -0.569 29.137 34.034 1.00 40.38 176 PRO A O 1
ATOM 1348 N N . PRO A 1 177 ? 1.180 28.950 35.440 1.00 45.78 177 PRO A N 1
ATOM 1349 C CA . PRO A 1 177 ? 0.450 28.141 36.406 1.00 45.78 177 PRO A CA 1
ATOM 1350 C C . PRO A 1 177 ? -0.581 28.990 37.161 1.00 45.78 177 PRO A C 1
ATOM 1352 O O . PRO A 1 177 ? -0.293 30.099 37.609 1.00 45.78 177 PRO A O 1
ATOM 1355 N N . ARG A 1 178 ? -1.789 28.442 37.328 1.00 41.22 178 ARG A N 1
ATOM 1356 C CA . ARG A 1 178 ? -2.735 28.879 38.360 1.00 41.22 178 ARG A CA 1
ATOM 1357 C C . ARG A 1 178 ? -2.444 28.094 39.634 1.00 41.22 178 ARG A C 1
ATOM 1359 O O . ARG A 1 178 ? -2.726 26.901 39.653 1.00 41.22 178 ARG A O 1
ATOM 1366 N N . THR A 1 179 ? -1.876 28.775 40.624 1.00 52.59 179 THR A N 1
ATOM 1367 C CA . THR A 1 179 ? -2.337 28.970 42.019 1.00 52.59 179 THR A CA 1
ATOM 1368 C C . THR A 1 179 ? -1.211 29.636 42.783 1.00 52.59 179 THR A C 1
ATOM 1370 O O . THR A 1 179 ? -0.085 29.097 42.701 1.00 52.59 179 THR A O 1
#

pLDDT: mean 81.82, std 18.34, range [30.47, 96.75]